Protein AF-A0A969G8M5-F1 (afdb_monomer_lite)

pLDDT: mean 91.19, std 13.27, range [44.19, 98.56]

Foldseek 3Di:
DCPVVLVLLQVLLVCLVVCVVVVNPSRDDKDKDADCPDPPDPLDADLEAEEEEEARSDAQVVCQDPNDRPQVVVCVVPVHRYIYIGHRNNDDLLVLLCVVLVVVVVCCVPPPDHRDYYHYDYDDCRVSSPVNVVVVVVVVVVVVD

Structure (mmCIF, N/CA/C/O backbone):
data_AF-A0A969G8M5-F1
#
_entry.id   AF-A0A969G8M5-F1
#
loop_
_atom_site.group_PDB
_atom_site.id
_atom_site.type_symbol
_atom_site.label_atom_id
_atom_site.label_alt_id
_atom_site.label_comp_id
_atom_site.label_asym_id
_atom_site.label_entity_id
_atom_site.label_seq_id
_atom_site.pdbx_PDB_ins_code
_atom_site.Cartn_x
_atom_site.Cartn_y
_atom_site.Cartn_z
_atom_site.occupancy
_atom_site.B_iso_or_equiv
_atom_site.auth_seq_id
_atom_site.auth_comp_id
_atom_site.auth_asym_id
_atom_site.auth_atom_id
_atom_site.pdbx_PDB_model_num
ATOM 1 N N . MET A 1 1 ? 9.226 17.763 1.667 1.00 57.25 1 MET A N 1
ATOM 2 C CA . MET A 1 1 ? 9.507 16.334 1.926 1.00 57.25 1 MET A CA 1
ATOM 3 C C . MET A 1 1 ? 8.761 15.556 0.846 1.00 57.25 1 MET A C 1
ATOM 5 O O . MET A 1 1 ? 7.615 15.913 0.620 1.00 57.25 1 MET A O 1
ATOM 9 N N . GLY A 1 2 ? 9.391 14.651 0.086 1.00 77.75 2 GLY A N 1
ATOM 10 C CA . GLY A 1 2 ? 8.692 13.880 -0.964 1.00 77.75 2 GLY A CA 1
ATOM 11 C C . GLY A 1 2 ? 9.269 13.939 -2.386 1.00 77.75 2 GLY A C 1
ATOM 12 O O . GLY A 1 2 ? 8.797 13.211 -3.256 1.00 77.75 2 GLY A O 1
ATOM 13 N N . GLU A 1 3 ? 10.268 14.783 -2.676 1.00 86.94 3 GLU A N 1
ATOM 14 C CA . GLU A 1 3 ? 10.821 14.886 -4.042 1.00 86.94 3 GLU A CA 1
ATOM 15 C C . GLU A 1 3 ? 11.540 13.594 -4.456 1.00 86.94 3 GLU A C 1
ATOM 17 O O . GLU A 1 3 ? 11.305 13.067 -5.543 1.00 86.94 3 GLU A O 1
ATOM 22 N N . LYS A 1 4 ? 12.334 13.015 -3.548 1.00 92.56 4 LYS A N 1
ATOM 23 C CA . LYS A 1 4 ? 13.003 11.726 -3.759 1.00 92.56 4 LYS A CA 1
ATOM 24 C C . LYS A 1 4 ? 11.992 10.599 -3.972 1.00 92.56 4 LYS A C 1
ATOM 26 O O . LYS A 1 4 ? 12.144 9.807 -4.897 1.00 92.56 4 LYS A O 1
ATOM 31 N N . GLU A 1 5 ? 10.967 10.528 -3.133 1.00 93.19 5 GLU A N 1
ATOM 32 C CA . GLU A 1 5 ? 9.915 9.512 -3.191 1.00 93.19 5 GLU A CA 1
ATOM 33 C C . GLU A 1 5 ? 9.105 9.632 -4.484 1.00 93.19 5 GLU A C 1
ATOM 35 O O . GLU A 1 5 ? 8.746 8.623 -5.089 1.00 93.19 5 GLU A O 1
ATOM 40 N N . THR A 1 6 ? 8.875 10.859 -4.953 1.00 94.81 6 THR A N 1
ATOM 41 C CA . THR A 1 6 ? 8.217 11.126 -6.236 1.00 94.81 6 THR A CA 1
ATOM 42 C C . THR A 1 6 ? 9.073 10.640 -7.403 1.00 94.81 6 THR A C 1
ATOM 44 O O . THR A 1 6 ? 8.576 9.923 -8.268 1.00 94.81 6 THR A O 1
ATOM 47 N N . VAL A 1 7 ? 10.372 10.955 -7.415 1.00 96.88 7 VAL A N 1
ATOM 48 C CA . VAL A 1 7 ? 11.289 10.477 -8.465 1.00 96.88 7 VAL A CA 1
ATOM 49 C C . VAL A 1 7 ? 11.387 8.949 -8.465 1.00 96.88 7 VAL A C 1
ATOM 51 O O . VAL A 1 7 ? 11.325 8.334 -9.529 1.00 96.88 7 VAL A O 1
ATOM 54 N N . LEU A 1 8 ? 11.488 8.319 -7.291 1.00 97.44 8 LEU A N 1
ATOM 55 C CA . LEU A 1 8 ? 11.503 6.858 -7.166 1.00 97.44 8 LEU A CA 1
ATOM 56 C C . LEU A 1 8 ? 10.201 6.221 -7.659 1.00 97.44 8 LEU A C 1
ATOM 58 O O . LEU A 1 8 ? 10.252 5.197 -8.342 1.00 97.44 8 LEU A O 1
ATOM 62 N N . ALA A 1 9 ? 9.053 6.822 -7.346 1.00 97.75 9 ALA A N 1
ATOM 63 C CA . ALA A 1 9 ? 7.750 6.358 -7.805 1.00 97.75 9 ALA A CA 1
ATOM 64 C C . ALA A 1 9 ? 7.617 6.438 -9.328 1.00 97.75 9 ALA A C 1
ATOM 66 O O . ALA A 1 9 ? 7.175 5.473 -9.948 1.00 97.75 9 ALA A O 1
ATOM 67 N N . ILE A 1 10 ? 8.056 7.544 -9.938 1.00 98.19 10 ILE A N 1
ATOM 68 C CA . ILE A 1 10 ? 8.091 7.700 -11.397 1.00 98.19 10 ILE A CA 1
ATOM 69 C C . ILE A 1 10 ? 9.002 6.639 -12.018 1.00 98.19 10 ILE A C 1
ATOM 71 O O . ILE A 1 10 ? 8.591 5.948 -12.946 1.00 98.19 10 ILE A O 1
ATOM 75 N N . LEU A 1 11 ? 10.216 6.466 -11.487 1.00 98.31 11 LEU A N 1
ATOM 76 C CA . LEU A 1 11 ? 11.165 5.475 -11.993 1.00 98.31 11 LEU A CA 1
ATOM 77 C C . LEU A 1 11 ? 10.577 4.054 -11.938 1.00 98.31 11 LEU A C 1
ATOM 79 O O . LEU A 1 11 ? 10.629 3.330 -12.929 1.00 98.31 11 LEU A O 1
ATOM 83 N N . ASN A 1 12 ? 9.977 3.673 -10.809 1.00 98.50 12 ASN A N 1
ATOM 84 C CA . ASN A 1 12 ? 9.334 2.367 -10.663 1.00 98.50 12 ASN A CA 1
ATOM 85 C C . ASN A 1 12 ? 8.084 2.235 -11.535 1.00 98.50 12 ASN A C 1
ATOM 87 O O . ASN A 1 12 ? 7.820 1.154 -12.031 1.00 98.50 12 ASN A O 1
ATOM 91 N N . GLY A 1 13 ? 7.330 3.304 -11.776 1.00 98.00 13 GLY A N 1
ATOM 92 C CA . GLY A 1 13 ? 6.182 3.244 -12.677 1.00 98.00 13 GLY A CA 1
ATOM 93 C C . GLY A 1 13 ? 6.563 3.006 -14.140 1.00 98.00 13 GLY A C 1
ATOM 94 O O . GLY A 1 13 ? 5.792 2.392 -14.869 1.00 98.00 13 GLY A O 1
ATOM 95 N N . VAL A 1 14 ? 7.749 3.453 -14.570 1.00 98.31 14 VAL A N 1
ATOM 96 C CA . VAL A 1 14 ? 8.206 3.300 -15.964 1.00 98.31 14 VAL A CA 1
ATOM 97 C C . VAL A 1 14 ? 9.011 2.013 -16.185 1.00 98.31 14 VAL A C 1
ATOM 99 O O . VAL A 1 14 ? 8.846 1.387 -17.226 1.00 98.31 14 VAL A O 1
ATOM 102 N N . VAL A 1 15 ? 9.888 1.628 -15.247 1.00 98.31 15 VAL A N 1
ATOM 103 C CA . VAL A 1 15 ? 10.815 0.478 -15.396 1.00 98.31 15 VAL A CA 1
ATOM 104 C C . VAL A 1 15 ? 10.898 -0.415 -14.151 1.00 98.31 15 VAL A C 1
ATOM 106 O O . VAL A 1 15 ? 11.908 -1.075 -13.899 1.00 98.31 15 VAL A O 1
ATOM 109 N N . GLY A 1 16 ? 9.880 -0.393 -13.294 1.00 98.25 16 GLY A N 1
ATOM 110 C CA . GLY A 1 16 ? 9.932 -1.062 -11.995 1.00 98.25 16 GLY A CA 1
ATOM 111 C C . GLY A 1 16 ? 9.981 -2.586 -12.054 1.00 98.25 16 GLY A C 1
ATOM 112 O O . GLY A 1 16 ? 10.540 -3.197 -11.144 1.00 98.25 16 GLY A O 1
ATOM 113 N N . ASP A 1 17 ? 9.444 -3.200 -13.102 1.00 97.94 17 ASP A N 1
ATOM 114 C CA . ASP A 1 17 ? 9.582 -4.630 -13.388 1.00 97.94 17 ASP A CA 1
ATOM 115 C C . ASP A 1 17 ? 11.042 -5.018 -13.623 1.00 97.94 17 ASP A C 1
ATOM 117 O O . ASP A 1 17 ? 11.564 -5.897 -12.934 1.00 97.94 17 ASP A O 1
ATOM 121 N N . TYR A 1 18 ? 11.741 -4.272 -14.476 1.00 98.31 18 TYR A N 1
ATOM 122 C CA . TYR A 1 18 ? 13.164 -4.444 -14.726 1.00 98.31 18 TYR A CA 1
ATOM 123 C C . TYR A 1 18 ? 13.991 -4.238 -13.451 1.00 98.31 18 TYR A C 1
ATOM 125 O O . TYR A 1 18 ? 14.904 -5.019 -13.166 1.00 98.31 18 TYR A O 1
ATOM 133 N N . LEU A 1 19 ? 13.679 -3.213 -12.645 1.00 98.44 19 LEU A N 1
ATOM 134 C CA . LEU A 1 19 ? 14.364 -2.994 -11.365 1.00 98.44 19 LEU A CA 1
ATOM 135 C C . LEU A 1 19 ? 14.181 -4.183 -10.417 1.00 98.44 19 LEU A C 1
ATOM 137 O O . LEU A 1 19 ? 15.146 -4.595 -9.771 1.00 98.44 19 LEU A O 1
ATOM 141 N N . GLN A 1 20 ? 12.968 -4.736 -10.337 1.00 98.12 20 GLN A N 1
ATOM 142 C CA . GLN A 1 20 ? 12.679 -5.879 -9.476 1.00 98.12 20 GLN A CA 1
ATOM 143 C C . GLN A 1 20 ? 13.381 -7.149 -9.969 1.00 98.12 20 GLN A C 1
ATOM 145 O O . GLN A 1 20 ? 14.009 -7.841 -9.167 1.00 98.12 20 GLN A O 1
ATOM 150 N N . GLU A 1 21 ? 13.324 -7.436 -11.270 1.00 98.00 21 GLU A N 1
ATOM 151 C CA . GLU A 1 21 ? 13.976 -8.600 -11.880 1.00 98.00 21 GLU A CA 1
ATOM 152 C C . GLU A 1 21 ? 15.491 -8.593 -11.625 1.00 98.00 21 GLU A C 1
ATOM 154 O O . GLU A 1 21 ? 16.079 -9.605 -11.239 1.00 98.00 21 GLU A O 1
ATOM 159 N N . ASN A 1 22 ? 16.114 -7.416 -11.727 1.00 98.06 22 ASN A N 1
ATOM 160 C CA . ASN A 1 22 ? 17.546 -7.229 -11.498 1.00 98.06 22 ASN A CA 1
ATOM 161 C C . ASN A 1 22 ? 17.921 -7.035 -10.019 1.00 98.06 22 ASN A C 1
ATOM 163 O O . ASN A 1 22 ? 19.075 -6.719 -9.722 1.00 98.06 22 ASN A O 1
ATOM 167 N N . LYS A 1 23 ? 16.974 -7.207 -9.082 1.00 97.19 23 LYS A N 1
ATOM 168 C CA . LYS A 1 23 ? 17.177 -7.026 -7.629 1.00 97.19 23 LYS A CA 1
ATOM 169 C C . LYS A 1 23 ? 17.816 -5.675 -7.286 1.00 97.19 23 LYS A C 1
ATOM 171 O O . LYS A 1 23 ? 18.667 -5.571 -6.401 1.00 97.19 23 LYS A O 1
ATOM 176 N N . ASN A 1 24 ? 17.436 -4.638 -8.027 1.00 98.00 24 ASN A N 1
ATOM 177 C CA . ASN A 1 24 ? 17.986 -3.306 -7.868 1.00 98.00 24 ASN A CA 1
ATOM 178 C C . ASN A 1 24 ? 17.458 -2.676 -6.563 1.00 98.00 24 ASN A C 1
ATOM 180 O O . ASN A 1 24 ? 16.255 -2.744 -6.312 1.00 98.00 24 ASN A O 1
ATOM 184 N N . PRO A 1 25 ? 18.301 -2.011 -5.751 1.00 97.12 25 PRO A N 1
ATOM 185 C CA . PRO A 1 25 ? 17.869 -1.380 -4.498 1.00 97.12 25 PRO A CA 1
ATOM 186 C C . PRO A 1 25 ? 16.858 -0.236 -4.682 1.00 97.12 25 PRO A C 1
ATOM 188 O O . PRO A 1 25 ? 16.267 0.215 -3.706 1.00 97.12 25 PRO A O 1
ATOM 191 N N . LEU A 1 26 ? 16.665 0.255 -5.909 1.00 97.69 26 LEU A N 1
ATOM 192 C CA . LEU A 1 26 ? 15.649 1.253 -6.243 1.00 97.69 26 LEU A CA 1
ATOM 193 C C . LEU A 1 26 ? 14.264 0.638 -6.489 1.00 97.69 26 LEU A C 1
ATOM 195 O O . LEU A 1 26 ? 13.302 1.394 -6.622 1.00 97.69 26 LEU A O 1
ATOM 199 N N . ALA A 1 27 ? 14.147 -0.692 -6.573 1.00 98.25 27 ALA A N 1
ATOM 200 C CA . ALA A 1 27 ? 12.860 -1.364 -6.709 1.00 98.25 27 ALA A CA 1
ATOM 201 C C . ALA A 1 27 ? 12.020 -1.154 -5.441 1.00 98.25 27 ALA A C 1
ATOM 203 O O . ALA A 1 27 ? 12.460 -1.451 -4.329 1.00 98.25 27 ALA A O 1
ATOM 204 N N . ILE A 1 28 ? 10.799 -0.652 -5.605 1.00 98.12 28 ILE A N 1
ATOM 205 C CA . ILE A 1 28 ? 9.879 -0.443 -4.488 1.00 98.12 28 ILE A CA 1
ATOM 206 C C . ILE A 1 28 ? 9.317 -1.794 -4.029 1.00 98.12 28 ILE A C 1
ATOM 208 O O . ILE A 1 28 ? 8.655 -2.505 -4.786 1.00 98.12 28 ILE A O 1
ATOM 212 N N . SER A 1 29 ? 9.533 -2.128 -2.760 1.00 97.19 29 SER A N 1
ATOM 213 C CA . SER A 1 29 ? 8.832 -3.234 -2.105 1.00 97.19 29 SER A CA 1
ATOM 214 C C . SER A 1 29 ? 7.441 -2.791 -1.668 1.00 97.19 29 SER A C 1
ATOM 216 O O . SER A 1 29 ? 7.272 -1.693 -1.134 1.00 97.19 29 SER A O 1
ATOM 218 N N . MET A 1 30 ? 6.449 -3.658 -1.878 1.00 98.19 30 MET A N 1
ATOM 219 C CA . MET A 1 30 ? 5.086 -3.406 -1.422 1.00 98.19 30 MET A CA 1
ATOM 220 C C . MET A 1 30 ? 5.035 -3.355 0.109 1.00 98.19 30 MET A C 1
ATOM 222 O O . MET A 1 30 ? 5.564 -4.247 0.770 1.00 98.19 30 MET A O 1
ATOM 226 N N . ALA A 1 31 ? 4.397 -2.325 0.658 1.00 96.88 31 ALA A N 1
ATOM 227 C CA . ALA A 1 31 ? 4.218 -2.146 2.092 1.00 96.88 31 ALA A CA 1
ATOM 228 C C . ALA A 1 31 ? 2.944 -1.350 2.397 1.00 96.88 31 ALA A C 1
ATOM 230 O O . ALA A 1 31 ? 2.540 -0.479 1.624 1.00 96.88 31 ALA A O 1
ATOM 231 N N . LEU A 1 32 ? 2.351 -1.622 3.558 1.00 96.38 32 LEU A N 1
ATOM 232 C CA . LEU A 1 32 ? 1.327 -0.773 4.158 1.00 96.38 32 LEU A CA 1
ATOM 233 C C . LEU A 1 32 ? 2.011 0.268 5.044 1.00 96.38 32 LEU A C 1
ATOM 235 O O . LEU A 1 32 ? 2.928 -0.057 5.798 1.00 96.38 32 LEU A O 1
ATOM 239 N N . ARG A 1 33 ? 1.580 1.520 4.936 1.00 93.25 33 ARG A N 1
ATOM 240 C CA . ARG A 1 33 ? 2.100 2.644 5.714 1.00 93.25 33 ARG A CA 1
ATOM 241 C C . ARG A 1 33 ? 0.967 3.336 6.447 1.00 93.25 33 ARG A C 1
ATOM 243 O O . ARG A 1 33 ? -0.134 3.459 5.921 1.00 93.25 33 ARG A O 1
ATOM 250 N N . GLN A 1 34 ? 1.264 3.809 7.645 1.00 87.12 34 GLN A N 1
ATOM 251 C CA . GLN A 1 34 ? 0.379 4.649 8.434 1.00 87.12 34 GLN A CA 1
ATOM 252 C C . GLN A 1 34 ? 1.118 5.960 8.690 1.00 87.12 34 GLN A C 1
ATOM 254 O O . GLN A 1 34 ? 2.288 5.940 9.074 1.00 87.12 34 GLN A O 1
ATOM 259 N N . GLU A 1 35 ? 0.472 7.086 8.404 1.00 70.75 35 GLU A N 1
ATOM 260 C CA . GLU A 1 35 ? 1.044 8.402 8.673 1.00 70.75 35 GLU A CA 1
ATOM 261 C C . GLU A 1 35 ? 0.976 8.636 10.189 1.00 70.75 35 GLU A C 1
ATOM 263 O O . GLU A 1 35 ? -0.098 8.635 10.788 1.00 70.75 35 GLU A O 1
ATOM 268 N N . SER A 1 36 ? 2.135 8.713 10.843 1.00 56.00 36 SER A N 1
ATOM 269 C CA . SER A 1 36 ? 2.244 8.943 12.285 1.00 56.00 36 SER A CA 1
ATOM 270 C C . SER A 1 36 ? 2.536 10.420 12.535 1.00 56.00 36 SER A C 1
ATOM 272 O O . SER A 1 36 ? 3.655 10.771 12.910 1.00 56.00 36 SER A O 1
ATOM 274 N N . GLU A 1 37 ? 1.581 11.312 12.266 1.00 48.62 37 GLU A N 1
ATOM 275 C CA . GLU A 1 37 ? 1.870 12.746 12.399 1.00 48.62 37 GLU A CA 1
ATOM 276 C C . GLU A 1 37 ? 1.769 13.302 13.824 1.00 48.62 37 GLU A C 1
ATOM 278 O O . GLU A 1 37 ? 2.263 14.400 14.043 1.00 48.62 37 GLU A O 1
ATOM 283 N N . ASN A 1 38 ? 1.265 12.574 14.830 1.00 44.19 38 ASN A N 1
ATOM 284 C CA . ASN A 1 38 ? 1.311 13.051 16.221 1.00 44.19 38 ASN A CA 1
ATOM 285 C C . ASN A 1 38 ? 1.372 11.906 17.250 1.00 44.19 38 ASN A C 1
ATOM 287 O O . ASN A 1 38 ? 0.356 11.314 17.600 1.00 44.19 38 ASN A O 1
ATOM 291 N N . GLU A 1 39 ? 2.555 11.650 17.821 1.00 44.88 39 GLU A N 1
ATOM 292 C CA . GLU A 1 39 ? 2.736 10.787 19.011 1.00 44.88 39 GLU A CA 1
ATOM 293 C C . GLU A 1 39 ? 2.009 11.322 20.269 1.00 44.88 39 GLU A C 1
ATOM 295 O O . GLU A 1 39 ? 1.948 10.649 21.295 1.00 44.88 39 GLU A O 1
ATOM 300 N N . SER A 1 40 ? 1.451 12.533 20.208 1.00 45.53 40 SER A N 1
ATOM 301 C CA . SER A 1 40 ? 0.774 13.219 21.314 1.00 45.53 40 SER A CA 1
ATOM 302 C C . SER A 1 40 ? -0.697 12.826 21.502 1.00 45.53 40 SER A C 1
ATOM 304 O O . SER A 1 40 ? -1.211 12.963 22.609 1.00 45.53 40 SER A O 1
ATOM 306 N N . GLU A 1 41 ? -1.356 12.295 20.473 1.00 47.88 41 GLU A N 1
ATOM 307 C CA . GLU A 1 41 ? -2.702 11.716 20.543 1.00 47.88 41 GLU A CA 1
ATOM 308 C C . GLU A 1 41 ? -2.731 10.536 19.572 1.00 47.88 41 GLU A C 1
ATOM 310 O O . GLU A 1 41 ? -3.084 10.681 18.406 1.00 47.88 41 GLU A O 1
ATOM 315 N N . SER A 1 42 ? -2.323 9.350 20.033 1.00 54.16 42 SER A N 1
ATOM 316 C CA . SER A 1 42 ? -2.576 8.128 19.274 1.00 54.16 42 SER A CA 1
ATOM 317 C C . SER A 1 42 ? -4.094 7.963 19.159 1.00 54.16 42 SER A C 1
ATOM 319 O O . SER A 1 42 ? -4.735 7.462 20.091 1.00 54.16 42 SER A O 1
ATOM 321 N N . GLU A 1 43 ? -4.692 8.430 18.061 1.00 62.62 43 GLU A N 1
ATOM 322 C CA . GLU A 1 43 ? -6.079 8.107 17.752 1.00 62.62 43 GLU A CA 1
ATOM 323 C C . GLU A 1 43 ? -6.210 6.582 17.819 1.00 62.62 43 GLU A C 1
ATOM 325 O O . GLU A 1 43 ? -5.405 5.825 17.268 1.00 62.62 43 GLU A O 1
ATOM 330 N N . LYS A 1 44 ? -7.164 6.121 18.626 1.00 76.50 44 LYS A N 1
ATOM 331 C CA . LYS A 1 44 ? -7.304 4.705 18.944 1.00 76.50 44 LYS A CA 1
ATOM 332 C C . LYS A 1 44 ? -7.620 3.948 17.655 1.00 76.50 44 LYS A C 1
ATOM 334 O O . LYS A 1 44 ? -8.657 4.205 17.051 1.00 76.50 44 LYS A O 1
ATOM 339 N N . VAL A 1 45 ? -6.757 3.003 17.279 1.00 89.81 45 VAL A N 1
ATOM 340 C CA . VAL A 1 45 ? -6.991 2.087 16.152 1.00 89.81 45 VAL A CA 1
ATOM 341 C C . VAL A 1 45 ? -8.392 1.479 16.265 1.00 89.81 45 VAL A C 1
ATOM 343 O O . VAL A 1 45 ? -8.776 0.969 17.323 1.00 89.81 45 VAL A O 1
ATOM 346 N N . THR A 1 46 ? -9.155 1.554 15.178 1.00 93.81 46 THR A N 1
ATOM 347 C CA . THR A 1 46 ? -10.531 1.057 15.081 1.00 93.81 46 THR A CA 1
ATOM 348 C C . THR A 1 46 ? -10.595 -0.216 14.236 1.00 93.81 46 THR A C 1
ATOM 350 O O . THR A 1 46 ? -9.668 -0.537 13.491 1.00 93.81 46 THR A O 1
ATOM 353 N N . GLY A 1 47 ? -11.708 -0.949 14.330 1.00 96.12 47 GLY A N 1
ATOM 354 C CA . GLY A 1 47 ? -11.986 -2.090 13.451 1.00 96.12 47 GLY A CA 1
ATOM 355 C C . GLY A 1 47 ? -12.327 -1.690 12.012 1.00 96.12 47 GLY A C 1
ATOM 356 O O . GLY A 1 47 ? -12.511 -2.564 11.170 1.00 96.12 47 GLY A O 1
ATOM 357 N N . LYS A 1 48 ? -12.422 -0.389 11.708 1.00 97.19 48 LYS A N 1
ATOM 358 C CA . LYS A 1 48 ? -12.794 0.115 10.386 1.00 97.19 48 LYS A CA 1
ATOM 359 C C . LYS A 1 48 ? -11.575 0.700 9.689 1.00 97.19 48 LYS A C 1
ATOM 361 O O . LYS A 1 48 ? -11.074 1.750 10.083 1.00 97.19 48 LYS A O 1
ATOM 366 N N . ILE A 1 49 ? -11.098 0.034 8.652 1.00 97.06 49 ILE A N 1
ATOM 367 C CA . ILE A 1 49 ? -9.880 0.407 7.933 1.00 97.06 49 ILE A CA 1
ATOM 368 C C . ILE A 1 49 ? -10.252 1.182 6.670 1.00 97.06 49 ILE A C 1
ATOM 370 O O . ILE A 1 49 ? -11.098 0.739 5.896 1.00 97.06 49 ILE A O 1
ATOM 374 N N . LEU A 1 50 ? -9.586 2.312 6.430 1.00 97.38 50 LEU A N 1
ATOM 375 C CA . LEU A 1 50 ? -9.614 3.012 5.146 1.00 97.38 50 LEU A CA 1
ATOM 376 C C . LEU A 1 50 ? -8.297 2.743 4.413 1.00 97.38 50 LEU A C 1
ATOM 378 O O . LEU A 1 50 ? -7.271 3.327 4.752 1.00 97.38 50 LEU A O 1
ATOM 382 N N . LEU A 1 51 ? -8.319 1.865 3.410 1.00 97.75 51 LEU A N 1
ATOM 383 C CA . LEU A 1 51 ? -7.151 1.544 2.594 1.00 97.75 51 LEU A CA 1
ATOM 384 C C . LEU A 1 51 ? -7.069 2.457 1.366 1.00 97.75 51 LEU A C 1
ATOM 386 O O . LEU A 1 51 ? -7.919 2.418 0.477 1.00 97.75 51 LEU A O 1
ATOM 390 N N . MET A 1 52 ? -5.998 3.235 1.296 1.00 97.62 52 MET A N 1
ATOM 391 C CA . MET A 1 52 ? -5.729 4.240 0.276 1.00 97.62 52 MET A CA 1
ATOM 392 C C . MET A 1 52 ? -4.729 3.700 -0.753 1.00 97.62 52 MET A C 1
ATOM 394 O O . MET A 1 52 ? -3.601 3.348 -0.403 1.00 97.62 52 MET A O 1
ATOM 398 N N . ILE A 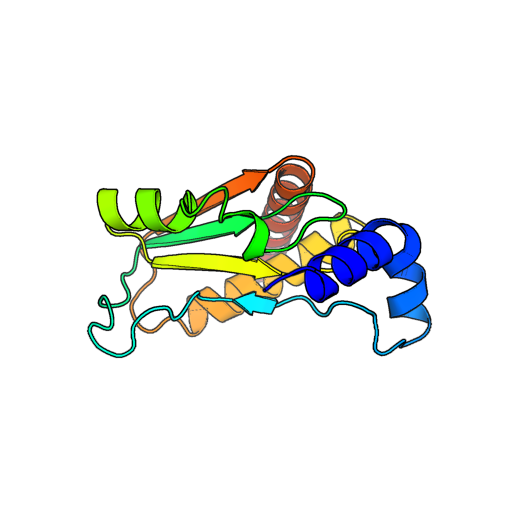1 53 ? -5.105 3.654 -2.034 1.00 98.25 53 ILE A N 1
ATOM 399 C CA . ILE A 1 53 ? -4.284 3.044 -3.096 1.00 98.25 53 ILE A CA 1
ATOM 400 C C . ILE A 1 53 ? -4.023 4.042 -4.223 1.00 98.25 53 ILE A C 1
ATOM 402 O O . ILE A 1 53 ? -4.934 4.457 -4.945 1.00 98.25 53 ILE A O 1
ATOM 406 N N . HIS A 1 54 ? -2.754 4.411 -4.393 1.00 97.62 54 HIS A N 1
ATOM 407 C CA . HIS A 1 54 ? -2.330 5.361 -5.418 1.00 97.62 54 HIS A CA 1
ATOM 408 C C . HIS A 1 54 ? -2.259 4.739 -6.826 1.00 97.62 54 HIS A C 1
ATOM 410 O O . HIS A 1 54 ? -2.270 3.517 -7.013 1.00 97.62 54 HIS A O 1
ATOM 416 N N . GLY A 1 55 ? -2.168 5.613 -7.833 1.00 97.94 55 GLY A N 1
ATOM 417 C CA . GLY A 1 55 ? -2.067 5.242 -9.245 1.00 97.94 55 GLY A CA 1
ATOM 418 C C . GLY A 1 55 ? -0.629 5.066 -9.747 1.00 97.94 55 GLY A C 1
ATOM 419 O O . GLY A 1 55 ? 0.331 5.133 -8.980 1.00 97.94 55 GLY A O 1
ATOM 420 N N . LEU A 1 56 ? -0.502 4.854 -11.060 1.00 97.94 56 LEU A N 1
ATOM 421 C CA . LEU A 1 56 ? 0.769 4.708 -11.777 1.00 97.94 56 LEU A CA 1
ATOM 422 C C . LEU A 1 56 ? 1.705 5.903 -11.550 1.00 97.94 56 LEU A C 1
ATOM 424 O O . LEU A 1 56 ? 1.249 7.045 -11.584 1.00 97.94 56 LEU A O 1
ATOM 428 N N . CYS A 1 57 ? 3.002 5.637 -11.362 1.00 97.50 57 CYS A N 1
ATOM 429 C CA . CYS A 1 57 ? 4.038 6.652 -11.119 1.00 97.50 57 CYS A CA 1
ATOM 430 C C . CYS A 1 57 ? 3.795 7.527 -9.876 1.00 97.50 57 CYS A C 1
ATOM 432 O O . CYS A 1 57 ? 4.415 8.583 -9.740 1.00 97.50 57 CYS A O 1
ATOM 434 N N . MET A 1 58 ? 2.897 7.104 -8.983 1.00 96.50 58 MET A N 1
ATOM 435 C CA . MET A 1 58 ? 2.600 7.796 -7.734 1.00 96.50 58 MET A CA 1
ATOM 436 C C . MET A 1 58 ? 3.122 7.026 -6.518 1.00 96.50 58 MET A C 1
ATOM 438 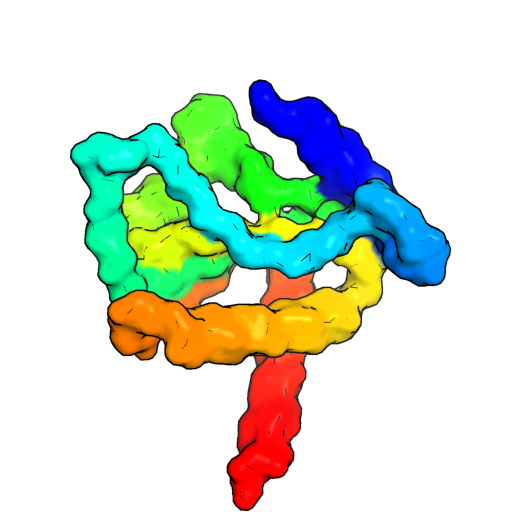O O . MET A 1 58 ? 3.572 5.887 -6.635 1.00 96.50 58 MET A O 1
ATOM 442 N N . ASN A 1 59 ? 3.041 7.658 -5.353 1.00 94.75 59 ASN A N 1
ATOM 443 C CA . ASN A 1 59 ? 3.247 7.069 -4.039 1.00 94.75 59 ASN A CA 1
ATOM 444 C C . ASN A 1 59 ? 2.171 7.554 -3.046 1.00 94.75 59 ASN A C 1
ATOM 446 O O . ASN A 1 59 ? 1.363 8.434 -3.341 1.00 94.75 59 ASN A O 1
ATOM 450 N N . ASP A 1 60 ? 2.181 6.955 -1.862 1.00 91.19 60 ASP A N 1
ATOM 451 C CA . ASP A 1 60 ? 1.316 7.219 -0.712 1.00 91.19 60 ASP A CA 1
ATOM 452 C C . ASP A 1 60 ? 1.337 8.675 -0.216 1.00 91.19 60 ASP A C 1
ATOM 454 O O . ASP A 1 60 ? 0.290 9.203 0.143 1.00 91.19 60 ASP A O 1
ATOM 458 N N . ILE A 1 61 ? 2.476 9.370 -0.265 1.00 91.56 61 ILE A N 1
ATOM 459 C CA . ILE A 1 61 ? 2.604 10.748 0.253 1.00 91.56 61 ILE A CA 1
ATOM 460 C C . ILE A 1 61 ? 1.756 11.733 -0.571 1.00 91.56 61 ILE A C 1
ATOM 462 O O . ILE A 1 61 ? 1.340 12.785 -0.090 1.00 91.56 61 ILE A O 1
ATOM 466 N N . GLN A 1 62 ? 1.450 11.396 -1.827 1.00 92.00 62 GLN A N 1
ATOM 467 C CA . GLN A 1 62 ? 0.696 12.267 -2.732 1.00 92.00 62 GLN A CA 1
ATOM 468 C C . GLN A 1 62 ? -0.808 12.344 -2.423 1.00 92.00 62 GLN A C 1
ATOM 470 O O . GLN A 1 62 ? -1.517 13.100 -3.088 1.00 92.00 62 GLN A O 1
ATOM 475 N N . TRP A 1 63 ? -1.300 11.616 -1.414 1.00 92.81 63 TRP A N 1
ATOM 476 C CA . TRP A 1 63 ? -2.638 11.846 -0.854 1.00 92.81 63 TRP A CA 1
ATOM 477 C C . TRP A 1 63 ? -2.748 13.183 -0.105 1.00 92.81 63 TRP A C 1
ATOM 479 O O . TRP A 1 63 ? -3.851 13.737 -0.006 1.00 92.81 63 TRP A O 1
ATOM 489 N N . THR A 1 64 ? -1.607 13.738 0.318 1.00 91.94 64 THR A N 1
ATOM 490 C CA . THR A 1 64 ? -1.483 15.090 0.864 1.00 91.94 64 THR A CA 1
ATOM 491 C C . THR A 1 64 ? -1.248 16.096 -0.257 1.00 91.94 64 THR A C 1
ATOM 493 O O . THR A 1 64 ? -0.197 16.136 -0.898 1.00 91.94 64 THR A O 1
ATOM 496 N N . TRP A 1 65 ? -2.224 16.975 -0.476 1.00 87.44 65 TRP A N 1
ATOM 497 C CA . TRP A 1 65 ? -2.139 18.044 -1.464 1.00 87.44 65 TRP A CA 1
ATOM 498 C C . TRP A 1 65 ? -2.438 19.393 -0.822 1.00 87.44 65 TRP A C 1
ATOM 500 O O . TRP A 1 65 ? -3.484 19.584 -0.209 1.00 87.44 65 TRP A O 1
ATOM 510 N N . LYS A 1 66 ? -1.507 20.347 -0.959 1.00 89.75 66 LYS A N 1
ATOM 511 C CA . LYS A 1 66 ? -1.614 21.703 -0.381 1.00 89.75 66 LYS A CA 1
ATOM 512 C C . LYS A 1 66 ? -1.950 21.710 1.124 1.00 89.75 66 LYS A C 1
ATOM 514 O O . LYS A 1 66 ? -2.717 22.551 1.580 1.00 89.75 66 LYS A O 1
ATOM 519 N N . GLY A 1 67 ? -1.365 20.780 1.883 1.00 87.06 67 GLY A N 1
ATOM 520 C CA . GLY A 1 67 ? -1.589 20.649 3.329 1.00 87.06 67 GLY A CA 1
ATOM 521 C C . GLY A 1 67 ? -2.905 19.966 3.710 1.00 87.06 67 GLY A C 1
ATOM 522 O O . GLY A 1 67 ? -3.283 20.000 4.874 1.00 87.06 67 GLY A O 1
ATOM 523 N N . HIS A 1 68 ? -3.611 19.365 2.750 1.00 88.81 68 HIS A N 1
ATOM 524 C CA . HIS A 1 68 ? -4.811 18.578 3.000 1.00 88.81 68 HIS A CA 1
ATOM 525 C C . HIS A 1 68 ? -4.586 17.122 2.593 1.00 88.81 68 HIS A C 1
ATOM 527 O O . HIS A 1 68 ? -4.404 16.835 1.406 1.00 88.81 68 HIS A O 1
ATOM 533 N N . ASN A 1 69 ? -4.629 16.215 3.570 1.00 91.69 69 ASN A N 1
ATOM 534 C CA . ASN A 1 69 ? -4.690 14.782 3.323 1.00 91.69 69 ASN A CA 1
ATOM 535 C C . ASN A 1 69 ? -6.158 14.326 3.269 1.00 91.69 69 ASN A C 1
ATOM 537 O O . ASN A 1 69 ? -6.895 14.380 4.258 1.00 91.69 69 ASN A O 1
ATOM 541 N N . HIS A 1 70 ? -6.587 13.873 2.090 1.00 85.31 70 HIS A N 1
ATOM 542 C CA . HIS A 1 70 ? -7.966 13.432 1.866 1.00 85.31 70 HIS A CA 1
ATOM 543 C C . HIS A 1 70 ? -8.304 12.160 2.656 1.00 85.31 70 HIS A C 1
ATOM 545 O O . HIS A 1 70 ? -9.438 12.009 3.113 1.00 85.31 70 HIS A O 1
ATOM 551 N N . GLY A 1 71 ? -7.329 11.260 2.823 1.00 89.94 71 GLY A N 1
ATOM 552 C CA . GLY A 1 71 ? -7.488 10.018 3.576 1.00 89.94 71 GLY A CA 1
ATOM 553 C C . GLY A 1 71 ? -7.717 10.292 5.055 1.00 89.94 71 GLY A C 1
ATOM 554 O O . GLY A 1 71 ? -8.689 9.803 5.623 1.00 89.94 71 GLY A O 1
ATOM 555 N N . GLU A 1 72 ? -6.895 11.149 5.658 1.00 91.75 72 GLU A N 1
ATOM 556 C CA . GLU A 1 72 ? -7.048 11.536 7.066 1.00 91.75 72 GLU A CA 1
ATOM 557 C C . GLU A 1 72 ? -8.350 12.297 7.325 1.00 91.75 72 GLU A C 1
ATOM 559 O O . GLU A 1 72 ? -9.065 12.008 8.283 1.00 91.75 72 GLU A O 1
ATOM 564 N N . SER A 1 73 ? -8.713 13.238 6.447 1.00 90.44 73 SER A N 1
ATOM 565 C CA . SER A 1 73 ? -9.968 13.982 6.584 1.00 90.44 73 SER A CA 1
ATOM 566 C C . SER A 1 73 ? -11.195 13.063 6.518 1.00 90.44 73 SER A C 1
ATOM 568 O O . SER A 1 73 ? -12.162 13.251 7.267 1.00 90.44 73 SER A O 1
ATOM 570 N N . LEU A 1 74 ? -11.179 12.069 5.626 1.00 91.94 74 LEU A N 1
ATOM 571 C CA . LEU A 1 74 ? -12.245 11.073 5.523 1.00 91.94 74 LEU A CA 1
ATOM 572 C C . LEU A 1 74 ? -12.242 10.132 6.733 1.00 91.94 74 LEU A C 1
ATOM 574 O O . LEU A 1 74 ? -13.295 9.839 7.295 1.00 91.94 74 LEU A O 1
ATOM 578 N N . ALA A 1 75 ? -11.061 9.703 7.171 1.00 93.06 75 ALA A N 1
ATOM 579 C CA . ALA A 1 75 ? -10.914 8.831 8.322 1.00 93.06 75 ALA A CA 1
ATOM 580 C C . ALA A 1 75 ? -11.458 9.471 9.599 1.00 93.06 75 ALA A C 1
ATOM 582 O O . ALA A 1 75 ? -12.312 8.885 10.263 1.00 93.06 75 ALA A O 1
ATOM 583 N N . LYS A 1 76 ? -11.077 10.720 9.871 1.00 91.94 76 LYS A N 1
ATOM 584 C CA . LYS A 1 76 ? -11.540 11.477 11.035 1.00 91.94 76 LYS A CA 1
ATOM 585 C C . LYS A 1 76 ? -13.053 11.692 11.049 1.00 91.94 76 LYS A C 1
ATOM 587 O O . LYS A 1 76 ? -13.679 11.619 12.103 1.00 91.94 76 LYS A O 1
ATOM 592 N N . SER A 1 77 ? -13.658 11.961 9.892 1.00 92.38 77 SER A N 1
ATOM 593 C CA . SER A 1 77 ? -15.102 12.227 9.800 1.00 92.38 77 SER A CA 1
ATOM 594 C C . SER A 1 77 ? -15.972 10.973 9.945 1.00 92.38 77 SER A C 1
ATOM 596 O O . SER A 1 77 ? -17.136 11.093 10.325 1.00 92.38 77 SER A O 1
A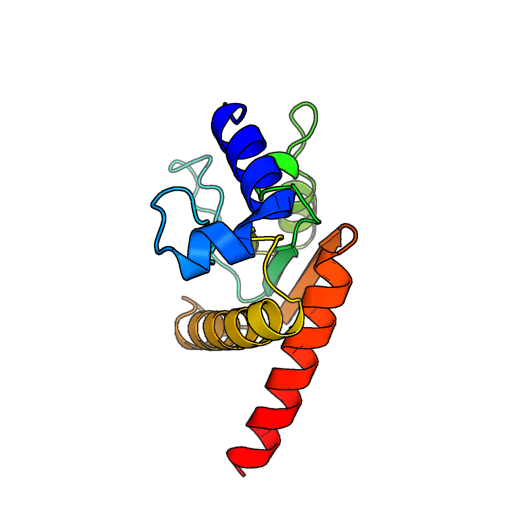TOM 598 N N . HIS A 1 78 ? -15.417 9.783 9.697 1.00 93.31 78 HIS A N 1
ATOM 599 C CA . HIS A 1 78 ? -16.158 8.517 9.717 1.00 93.31 78 HIS A CA 1
ATOM 600 C C . HIS A 1 78 ? -15.631 7.476 10.723 1.00 93.31 78 HIS A C 1
ATOM 602 O O . HIS A 1 78 ? -16.205 6.392 10.836 1.00 93.31 78 HIS A O 1
ATOM 608 N N . GLY A 1 79 ? -14.583 7.799 11.486 1.00 93.00 79 GLY A N 1
ATOM 609 C CA . GLY A 1 79 ? -13.983 6.902 12.478 1.00 93.00 79 GLY A CA 1
ATOM 610 C C . GLY A 1 79 ? -13.181 5.748 11.867 1.00 93.00 79 GLY A C 1
ATOM 611 O O . GLY A 1 79 ? -13.132 4.660 12.449 1.00 93.00 79 GLY A O 1
ATOM 612 N N . PHE A 1 80 ? -12.583 5.957 10.690 1.00 95.00 80 PHE A N 1
ATOM 613 C CA . PHE A 1 80 ? -11.681 4.973 10.088 1.00 95.00 80 PHE A CA 1
ATOM 614 C C . PHE A 1 80 ? -10.259 5.099 10.632 1.00 95.00 80 PHE A C 1
ATOM 616 O O . PHE A 1 80 ? -9.835 6.169 11.054 1.00 95.00 80 PHE A O 1
ATOM 623 N N . THR A 1 81 ? -9.498 4.012 10.534 1.00 95.12 81 THR A N 1
ATOM 624 C CA . THR A 1 81 ? -8.037 4.026 10.631 1.00 95.12 81 THR A CA 1
ATOM 625 C C . THR A 1 81 ? -7.457 4.070 9.211 1.00 95.12 81 THR A C 1
ATOM 627 O O . THR A 1 81 ? -7.645 3.100 8.468 1.00 95.12 81 THR A O 1
ATOM 630 N N . PRO A 1 82 ? -6.801 5.167 8.782 1.00 95.19 82 PRO A N 1
ATOM 631 C CA . PRO A 1 82 ? -6.266 5.279 7.430 1.00 95.19 82 PRO A CA 1
ATOM 632 C C . PRO A 1 82 ? -4.966 4.479 7.284 1.00 95.19 82 PRO A C 1
ATOM 634 O O . PRO A 1 82 ? -4.061 4.574 8.112 1.00 95.19 82 PRO A O 1
ATOM 637 N N . ILE A 1 83 ? -4.868 3.709 6.203 1.00 95.69 83 ILE A N 1
ATOM 638 C CA . ILE A 1 83 ? -3.681 2.946 5.810 1.00 95.69 83 ILE A CA 1
ATOM 639 C C . ILE A 1 83 ? -3.408 3.223 4.337 1.00 95.69 83 ILE A C 1
ATOM 641 O O . ILE A 1 83 ? -4.319 3.197 3.514 1.00 95.69 83 ILE A O 1
ATOM 645 N N . TYR A 1 84 ? -2.150 3.435 3.977 1.00 96.75 84 TYR A N 1
ATOM 646 C CA . TYR A 1 84 ? -1.729 3.732 2.616 1.00 96.75 84 TYR A CA 1
ATOM 647 C C . TYR A 1 84 ? -0.933 2.570 2.035 1.00 96.75 84 TYR A C 1
ATOM 649 O O . TYR A 1 84 ? 0.018 2.084 2.649 1.00 96.75 84 TYR A O 1
ATOM 657 N N . LEU A 1 85 ? -1.293 2.131 0.832 1.00 97.75 85 LEU A N 1
ATOM 658 C CA . LEU A 1 85 ? -0.503 1.155 0.095 1.00 97.75 85 LEU A CA 1
ATOM 659 C C . LEU A 1 85 ? 0.627 1.868 -0.648 1.00 97.75 85 LEU A C 1
ATOM 661 O O . LEU A 1 85 ? 0.362 2.703 -1.510 1.00 97.75 85 LEU A O 1
ATOM 665 N N . HIS A 1 86 ? 1.870 1.488 -0.364 1.00 97.69 86 HIS A N 1
ATOM 666 C CA . HIS A 1 86 ? 3.045 1.855 -1.148 1.00 97.69 86 HIS A CA 1
ATOM 667 C C . HIS A 1 86 ? 3.492 0.646 -1.966 1.00 97.69 86 HIS A C 1
ATOM 669 O O . HIS A 1 86 ? 3.741 -0.417 -1.398 1.00 97.69 86 HIS A O 1
ATOM 675 N N . TYR A 1 87 ? 3.585 0.772 -3.290 1.00 98.19 87 TYR A N 1
ATOM 676 C CA . TYR A 1 87 ? 3.926 -0.364 -4.149 1.00 98.19 87 TYR A CA 1
ATOM 677 C C . TYR A 1 87 ? 4.605 0.042 -5.460 1.00 98.19 87 TYR A C 1
ATOM 679 O O . TYR A 1 87 ? 4.523 1.184 -5.915 1.00 98.19 87 TYR A O 1
ATOM 687 N N . ASN A 1 88 ? 5.277 -0.927 -6.086 1.00 98.44 88 ASN A N 1
ATOM 688 C CA . ASN A 1 88 ? 5.892 -0.765 -7.397 1.00 98.44 88 ASN A CA 1
ATOM 689 C C . ASN A 1 88 ? 4.823 -0.799 -8.494 1.00 98.44 88 ASN A C 1
ATOM 691 O O . ASN A 1 88 ? 4.318 -1.857 -8.876 1.00 98.44 88 ASN A O 1
ATOM 695 N N . THR A 1 89 ? 4.492 0.383 -9.004 1.00 98.38 89 THR A N 1
ATOM 696 C CA . THR A 1 89 ? 3.454 0.559 -10.023 1.00 98.38 89 THR A CA 1
ATOM 697 C C . THR A 1 89 ? 3.853 0.052 -11.412 1.00 98.38 89 THR A C 1
ATOM 699 O O . THR A 1 89 ? 2.970 -0.115 -12.244 1.00 98.38 89 THR A O 1
ATOM 702 N N . GLY A 1 90 ? 5.133 -0.240 -11.661 1.00 98.19 90 GLY A N 1
ATOM 703 C CA . GLY A 1 90 ? 5.596 -0.825 -12.924 1.00 98.19 90 GLY A CA 1
ATOM 704 C C . GLY A 1 90 ? 5.453 -2.343 -13.005 1.00 98.19 90 GLY A C 1
ATOM 705 O O . GLY A 1 90 ? 5.662 -2.905 -14.073 1.00 98.19 90 GLY A O 1
ATOM 706 N N . LEU A 1 91 ? 5.094 -3.027 -11.911 1.00 98.38 91 LEU A N 1
ATOM 707 C CA . LEU A 1 91 ? 4.793 -4.459 -11.976 1.00 98.38 91 LEU A CA 1
ATOM 708 C C . LEU A 1 91 ? 3.429 -4.719 -12.606 1.00 98.38 91 LEU A C 1
ATOM 710 O O . LEU A 1 91 ? 2.492 -3.926 -12.474 1.00 98.38 91 LEU A O 1
ATOM 714 N N . HIS A 1 92 ? 3.298 -5.899 -13.211 1.00 98.06 92 HIS A N 1
ATOM 715 C CA . HIS A 1 92 ? 2.038 -6.348 -13.779 1.00 98.06 92 HIS A CA 1
ATOM 716 C C . HIS A 1 92 ? 0.917 -6.331 -12.726 1.00 98.06 92 HIS A C 1
ATOM 718 O O . HIS A 1 92 ? 1.112 -6.719 -11.570 1.00 98.06 92 HIS A O 1
ATOM 724 N N . ILE A 1 93 ? -0.287 -5.910 -13.129 1.00 98.50 93 ILE A N 1
ATOM 725 C CA . ILE A 1 93 ? -1.424 -5.744 -12.208 1.00 98.50 93 ILE A CA 1
ATOM 726 C C . ILE A 1 93 ? -1.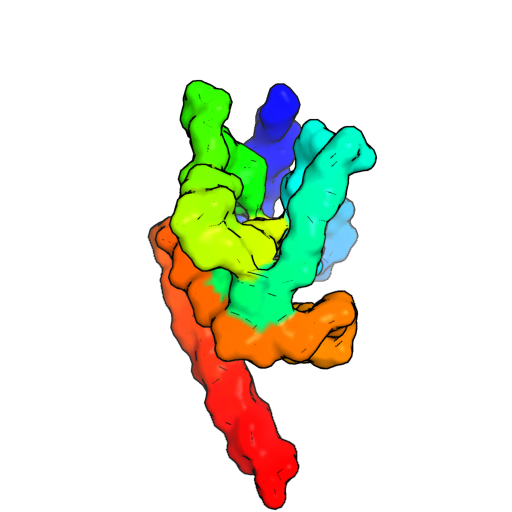748 -7.043 -11.466 1.00 98.50 93 ILE A C 1
ATOM 728 O O . ILE A 1 93 ? -2.054 -6.994 -10.279 1.00 98.50 93 ILE A O 1
ATOM 732 N N . SER A 1 94 ? -1.632 -8.197 -12.129 1.00 98.00 94 SER A N 1
ATOM 733 C CA . SER A 1 94 ? -1.870 -9.496 -11.490 1.00 98.00 94 SER A CA 1
ATOM 734 C C . SER A 1 94 ? -0.847 -9.817 -10.400 1.00 98.00 94 SER A C 1
ATOM 736 O O . SER A 1 94 ? -1.217 -10.322 -9.345 1.00 98.00 94 SER A O 1
ATOM 738 N N . GLU A 1 95 ? 0.429 -9.487 -10.612 1.00 98.06 95 GLU A N 1
ATOM 739 C CA . GLU A 1 95 ? 1.476 -9.714 -9.611 1.00 98.06 95 GLU A CA 1
ATOM 740 C C . GLU A 1 95 ? 1.274 -8.819 -8.391 1.00 98.06 95 GLU A C 1
ATOM 742 O O . GLU A 1 95 ? 1.316 -9.293 -7.255 1.00 98.06 95 GLU A O 1
ATOM 747 N N . ASN A 1 96 ? 1.007 -7.529 -8.617 1.00 98.44 96 ASN A N 1
ATOM 748 C CA . ASN A 1 96 ? 0.662 -6.619 -7.531 1.00 98.44 96 ASN A CA 1
ATOM 749 C C . ASN A 1 96 ? -0.632 -7.060 -6.831 1.00 98.44 96 ASN A C 1
ATOM 751 O O . ASN A 1 96 ? -0.693 -7.014 -5.609 1.00 98.44 96 ASN A O 1
ATOM 755 N N . GLY A 1 97 ? -1.637 -7.536 -7.568 1.00 98.38 97 GLY A N 1
ATOM 756 C CA . GLY A 1 97 ? -2.893 -8.035 -7.006 1.00 98.38 97 GLY A CA 1
ATOM 757 C C . GLY A 1 97 ? -2.691 -9.225 -6.075 1.00 98.38 97 GLY A C 1
ATOM 758 O O . GLY A 1 97 ? -3.216 -9.227 -4.966 1.00 98.38 97 GLY A O 1
ATOM 759 N N . GLN A 1 98 ? -1.883 -10.205 -6.483 1.00 97.81 98 GLN A N 1
ATOM 760 C CA . GLN A 1 98 ? -1.567 -11.366 -5.651 1.00 97.81 98 GLN A CA 1
ATOM 761 C C . GLN A 1 98 ? -0.812 -10.960 -4.377 1.00 97.81 98 GLN A C 1
ATOM 763 O O . GLN A 1 98 ? -1.148 -11.418 -3.285 1.00 97.81 98 GLN A O 1
ATOM 768 N N . LYS A 1 99 ? 0.186 -10.073 -4.500 1.00 98.12 99 LYS A N 1
ATOM 769 C CA . LYS A 1 99 ? 0.935 -9.543 -3.348 1.00 98.12 99 LYS A CA 1
ATOM 770 C C . LYS A 1 99 ? 0.027 -8.756 -2.402 1.00 98.12 99 LYS A C 1
ATOM 772 O O . LYS A 1 99 ? 0.099 -8.950 -1.193 1.00 98.12 99 LYS A O 1
ATOM 777 N N . MET A 1 100 ? -0.848 -7.912 -2.947 1.00 98.12 100 MET A N 1
ATOM 778 C CA . MET A 1 100 ? -1.791 -7.119 -2.166 1.00 98.12 100 MET A CA 1
ATOM 779 C C . MET A 1 100 ? -2.785 -8.009 -1.408 1.00 98.12 100 MET A C 1
ATOM 781 O O . MET A 1 100 ? -3.092 -7.712 -0.258 1.00 98.12 100 MET A O 1
ATOM 785 N N . ASN A 1 101 ? -3.257 -9.106 -2.010 1.00 97.44 101 ASN A N 1
ATOM 786 C CA . ASN A 1 101 ? -4.125 -10.055 -1.313 1.00 97.44 101 ASN A CA 1
ATOM 787 C C . ASN A 1 101 ? -3.431 -10.653 -0.074 1.00 97.44 101 ASN A C 1
ATOM 789 O O . ASN A 1 101 ? -3.997 -10.641 1.014 1.00 97.44 101 ASN A O 1
ATOM 793 N N . LEU A 1 102 ? -2.168 -11.078 -0.211 1.00 96.50 102 LEU A N 1
ATOM 794 C CA . LEU A 1 102 ? -1.393 -11.650 0.901 1.00 96.50 102 LEU A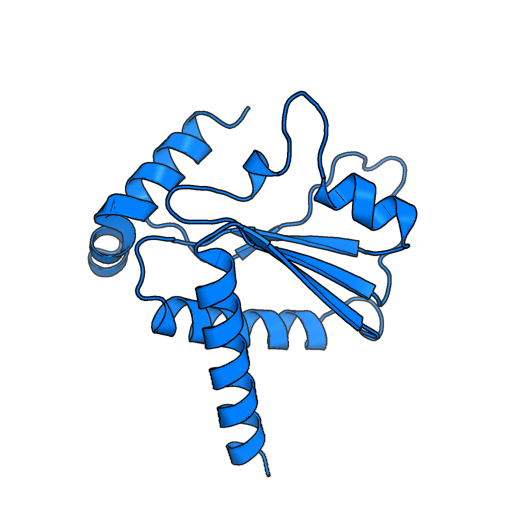 CA 1
ATOM 795 C C . LEU A 1 102 ? -1.197 -10.671 2.057 1.00 96.50 102 LEU A C 1
ATOM 797 O O . LEU A 1 102 ? -1.395 -11.037 3.212 1.00 96.50 102 LEU A O 1
ATOM 801 N N . ILE A 1 103 ? -0.801 -9.429 1.765 1.00 96.81 103 ILE A N 1
ATOM 802 C CA . ILE A 1 103 ? -0.586 -8.443 2.833 1.00 96.81 103 ILE A CA 1
ATOM 803 C C . ILE A 1 103 ? -1.904 -8.014 3.481 1.00 96.81 103 ILE A C 1
ATOM 805 O O . ILE A 1 103 ? -1.900 -7.653 4.650 1.00 96.81 103 ILE A O 1
ATOM 809 N N . LEU A 1 104 ? -3.024 -8.041 2.747 1.00 96.31 104 LEU A N 1
ATOM 810 C CA . LEU A 1 104 ? -4.345 -7.760 3.307 1.00 96.31 104 LEU A CA 1
ATOM 811 C C . LEU A 1 104 ? -4.787 -8.861 4.269 1.00 96.31 104 LEU A C 1
ATOM 813 O O . LEU A 1 104 ? -5.320 -8.559 5.333 1.00 96.31 104 LEU A O 1
ATOM 817 N N . GLU A 1 105 ? -4.537 -10.125 3.936 1.00 95.19 105 GLU A N 1
ATOM 818 C CA . GLU A 1 105 ? -4.782 -11.228 4.864 1.00 95.19 105 GLU A CA 1
ATOM 819 C C . GLU A 1 105 ? -3.928 -11.114 6.127 1.00 95.19 105 GLU A C 1
ATOM 821 O O . GLU A 1 105 ? -4.443 -11.294 7.230 1.00 95.19 105 GLU A O 1
ATOM 826 N N . ASP A 1 106 ? -2.635 -10.813 5.976 1.00 95.75 106 ASP A N 1
ATOM 827 C CA . ASP A 1 106 ? -1.730 -10.618 7.111 1.00 95.75 106 ASP A CA 1
ATOM 828 C C . ASP A 1 106 ? -2.169 -9.433 7.983 1.00 95.75 106 ASP A C 1
ATOM 830 O O . ASP A 1 106 ? -2.246 -9.554 9.205 1.00 95.75 106 ASP A O 1
ATOM 834 N N . LEU A 1 107 ? -2.567 -8.325 7.349 1.00 95.44 107 LEU A N 1
ATOM 835 C CA . LEU A 1 107 ? -3.125 -7.156 8.019 1.00 95.44 107 LEU A CA 1
ATOM 836 C C . LEU A 1 107 ? -4.343 -7.529 8.866 1.00 95.44 107 LEU A C 1
ATOM 838 O O . LEU A 1 107 ? -4.387 -7.174 10.037 1.00 95.44 107 LEU A O 1
ATOM 842 N N . ILE A 1 108 ? -5.318 -8.241 8.294 1.00 95.38 108 ILE A N 1
ATOM 843 C CA . ILE A 1 108 ? -6.551 -8.622 8.997 1.00 95.38 108 ILE A CA 1
ATOM 844 C C . ILE A 1 108 ? -6.243 -9.562 10.168 1.00 95.38 108 ILE A C 1
ATOM 846 O O . ILE A 1 108 ? -6.798 -9.390 11.251 1.00 95.38 108 ILE A O 1
ATOM 850 N N . LYS A 1 109 ? -5.348 -10.538 9.967 1.00 95.94 109 LYS A N 1
ATOM 851 C CA . LYS A 1 109 ? -4.948 -11.511 10.998 1.00 95.94 109 LYS A CA 1
ATOM 852 C C . LYS A 1 109 ? -4.235 -10.848 12.177 1.00 95.94 109 LYS A C 1
ATOM 854 O O . LYS A 1 109 ? -4.431 -11.271 13.313 1.00 95.94 109 LYS A O 1
ATOM 859 N N . ASN A 1 110 ? -3.426 -9.826 11.905 1.00 95.19 110 ASN A N 1
ATOM 860 C CA . ASN A 1 110 ? -2.563 -9.178 12.892 1.00 95.19 110 ASN A CA 1
ATOM 861 C C . ASN A 1 110 ? -3.074 -7.802 13.353 1.00 95.19 110 ASN A C 1
ATOM 863 O O . ASN A 1 110 ? -2.363 -7.102 14.077 1.00 95.19 110 ASN A O 1
ATOM 867 N N . TRP A 1 111 ? -4.280 -7.390 12.949 1.00 95.44 111 TRP A N 1
ATOM 868 C CA . TRP A 1 111 ? -4.842 -6.102 13.353 1.00 95.44 111 TRP A CA 1
ATOM 869 C C . TRP A 1 111 ? -5.094 -6.059 14.866 1.00 95.44 111 TRP A C 1
ATOM 871 O O . TRP A 1 111 ? -5.537 -7.034 15.471 1.00 95.44 111 TRP A O 1
ATOM 881 N N . SER A 1 112 ? -4.840 -4.907 15.494 1.00 93.81 112 SER A N 1
ATOM 882 C CA . SER A 1 112 ? -4.890 -4.749 16.959 1.00 93.81 112 SER A CA 1
ATOM 883 C C . SER A 1 112 ? -6.277 -4.966 17.578 1.00 93.81 112 SER A C 1
ATOM 885 O O . SER A 1 112 ? -6.397 -5.195 18.781 1.00 93.81 112 SER A O 1
ATOM 887 N N . VAL A 1 113 ? -7.330 -4.845 16.774 1.00 95.12 113 VAL A N 1
ATOM 888 C CA . VAL A 1 113 ? -8.732 -5.058 17.151 1.00 95.12 113 VAL A CA 1
ATOM 889 C C . VAL A 1 113 ? -9.418 -5.873 16.049 1.00 95.12 113 VAL A C 1
ATOM 891 O O . VAL A 1 113 ? -8.913 -5.891 14.928 1.00 95.12 113 VAL A O 1
ATOM 894 N N . PRO A 1 114 ? -10.558 -6.538 16.309 1.00 96.69 114 PRO A N 1
ATOM 895 C CA . PRO A 1 114 ? -11.291 -7.224 15.250 1.00 96.69 114 PRO A CA 1
ATOM 896 C C . PRO A 1 114 ? -11.622 -6.274 14.093 1.00 96.69 114 PRO A C 1
ATOM 898 O O . PRO A 1 114 ? -12.147 -5.182 14.317 1.00 96.69 114 PRO A O 1
ATOM 901 N N . VAL A 1 115 ? -11.306 -6.686 12.865 1.00 97.50 115 VAL A N 1
ATOM 902 C CA . VAL A 1 115 ? -11.670 -5.928 11.663 1.00 97.50 115 VAL A CA 1
ATOM 903 C C . VAL A 1 115 ? -13.169 -6.089 11.415 1.00 97.50 115 VAL A C 1
ATOM 905 O O . VAL A 1 115 ? -13.670 -7.201 11.267 1.00 97.50 115 VAL A O 1
ATOM 908 N N . GLU A 1 116 ? -13.878 -4.967 11.379 1.00 97.44 116 GLU A N 1
ATOM 909 C CA . GLU A 1 116 ? -15.318 -4.862 11.129 1.00 97.44 116 GLU A CA 1
ATOM 910 C C . GLU A 1 116 ? -15.605 -4.497 9.670 1.00 97.44 116 GLU A C 1
ATOM 912 O O . GLU A 1 116 ? -16.572 -4.973 9.080 1.00 97.44 116 GLU A O 1
ATOM 917 N N . GLU A 1 117 ? -14.772 -3.630 9.089 1.00 97.12 117 GLU A N 1
ATOM 918 C CA . GLU A 1 117 ? -14.991 -3.049 7.768 1.00 97.12 117 GLU A CA 1
ATOM 919 C C . GLU A 1 117 ? -13.656 -2.644 7.134 1.00 97.12 117 GLU A C 1
ATOM 921 O O . GLU A 1 117 ? -12.787 -2.083 7.803 1.00 97.12 117 GLU A O 1
ATOM 926 N N . ILE A 1 118 ? -13.507 -2.880 5.828 1.00 97.19 118 ILE A N 1
ATOM 927 C CA . ILE A 1 118 ? -12.420 -2.312 5.024 1.00 97.19 118 ILE A CA 1
ATOM 928 C C . ILE A 1 118 ? -13.043 -1.525 3.875 1.00 97.19 118 ILE A C 1
ATOM 930 O O . ILE A 1 118 ? -13.678 -2.093 2.987 1.00 97.19 118 ILE A O 1
ATOM 934 N N . VAL A 1 119 ? -12.824 -0.214 3.873 1.00 97.69 119 VAL A N 1
ATOM 935 C CA . VAL A 1 119 ? -13.188 0.688 2.780 1.00 97.69 119 VAL A CA 1
ATOM 936 C C . VAL A 1 119 ? -11.943 0.956 1.948 1.00 97.69 119 VAL A C 1
ATOM 938 O O . VAL A 1 119 ? -10.913 1.356 2.483 1.00 97.69 119 VAL A O 1
ATOM 941 N N . ILE A 1 120 ? -12.024 0.751 0.634 1.00 97.69 120 ILE A N 1
ATOM 942 C CA . ILE A 1 120 ? -10.897 0.980 -0.276 1.00 97.69 120 ILE A CA 1
ATOM 943 C C . ILE A 1 120 ? -11.155 2.247 -1.095 1.00 97.69 120 ILE A C 1
ATOM 945 O O . ILE A 1 120 ? -12.100 2.302 -1.883 1.00 97.69 120 ILE A O 1
ATOM 949 N N . LEU A 1 121 ? -10.286 3.246 -0.942 1.00 97.12 121 LEU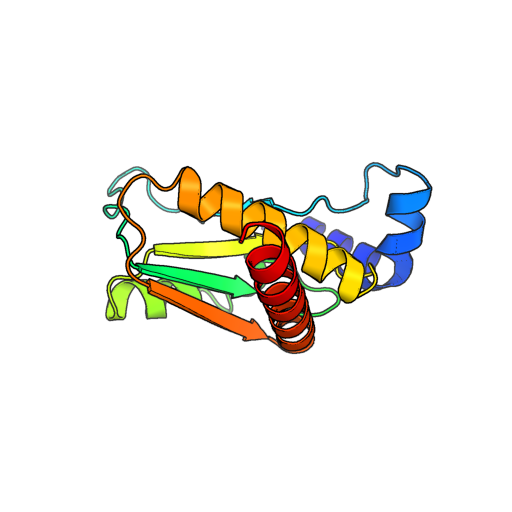 A N 1
ATOM 950 C CA . LEU A 1 121 ? -10.266 4.460 -1.754 1.00 97.12 121 LEU A CA 1
ATOM 951 C C . LEU A 1 121 ? -9.073 4.413 -2.711 1.00 97.12 121 LEU A C 1
ATOM 953 O O . LEU A 1 121 ? -7.922 4.271 -2.301 1.00 97.12 121 LEU A O 1
ATOM 957 N N . VAL A 1 122 ? -9.345 4.535 -4.009 1.00 97.31 122 VAL A N 1
ATOM 958 C CA . VAL A 1 122 ? -8.338 4.342 -5.059 1.00 97.31 122 VAL A CA 1
ATOM 959 C C . VAL A 1 122 ? -8.240 5.532 -5.996 1.00 97.31 122 VAL A C 1
ATOM 961 O O . VAL A 1 122 ? -9.220 6.236 -6.237 1.00 97.31 122 VAL A O 1
ATOM 964 N N . HIS A 1 123 ? -7.069 5.692 -6.606 1.00 97.12 123 HIS A N 1
ATOM 965 C CA . HIS A 1 123 ? -6.862 6.601 -7.727 1.00 97.12 123 HIS A CA 1
ATOM 966 C C . HIS A 1 123 ? -6.369 5.852 -8.974 1.00 97.12 123 HIS A C 1
ATOM 968 O O . HIS A 1 123 ? -5.382 5.115 -8.924 1.00 97.12 123 HIS A O 1
ATOM 974 N N . SER A 1 124 ? -7.015 6.100 -10.120 1.00 97.50 124 SER A N 1
ATOM 975 C CA . SER A 1 124 ? -6.593 5.610 -11.442 1.00 97.50 124 SER A CA 1
ATOM 976 C C . SER A 1 124 ? -6.301 4.094 -11.442 1.00 97.50 124 SER A C 1
ATOM 978 O O . SER A 1 124 ? -7.174 3.294 -11.101 1.00 97.50 124 SER A O 1
ATOM 980 N N . MET A 1 125 ? -5.074 3.688 -11.786 1.00 98.00 125 MET A N 1
ATOM 981 C CA . MET A 1 125 ? -4.623 2.293 -11.833 1.00 98.00 125 MET A CA 1
ATOM 982 C C . MET A 1 125 ? -4.816 1.522 -10.517 1.00 98.00 125 MET A C 1
ATOM 984 O O . MET A 1 125 ? -4.968 0.301 -10.556 1.00 98.00 125 MET A O 1
ATOM 988 N N . GLY A 1 126 ? -4.893 2.213 -9.374 1.00 98.19 126 GLY A N 1
ATOM 989 C CA . GLY A 1 126 ? -5.196 1.595 -8.084 1.00 98.19 126 GLY A CA 1
ATOM 990 C C . GLY A 1 126 ? -6.494 0.780 -8.100 1.00 98.19 126 GLY A C 1
ATOM 991 O O . GLY A 1 126 ? -6.555 -0.273 -7.477 1.00 98.19 126 GLY A O 1
ATOM 992 N N . GLY A 1 127 ? -7.497 1.177 -8.895 1.00 98.44 127 GLY A N 1
ATOM 993 C CA . GLY A 1 127 ? -8.739 0.406 -9.033 1.00 98.44 127 GLY A CA 1
ATOM 994 C C . GLY A 1 127 ? -8.562 -0.939 -9.748 1.00 98.44 127 GLY A C 1
ATOM 995 O O . GLY A 1 127 ? -9.203 -1.925 -9.382 1.00 98.44 127 GLY A O 1
ATOM 996 N N . LEU A 1 128 ? -7.662 -1.017 -10.738 1.00 98.56 128 LEU A N 1
ATOM 997 C CA . LEU A 1 128 ? -7.331 -2.282 -11.408 1.00 98.56 128 LEU A CA 1
ATOM 998 C C . LEU A 1 128 ? -6.586 -3.222 -10.461 1.00 98.56 128 LEU A C 1
ATOM 1000 O O . LEU A 1 128 ? -6.880 -4.418 -10.432 1.00 98.56 128 LEU A O 1
ATOM 1004 N N . LEU A 1 129 ? -5.669 -2.669 -9.663 1.00 98.44 129 LEU A N 1
ATOM 1005 C CA . LEU A 1 129 ? -4.986 -3.399 -8.603 1.00 98.44 129 LEU A CA 1
ATOM 1006 C C . LEU A 1 129 ? -5.988 -3.972 -7.593 1.00 98.44 129 LEU A C 1
ATOM 1008 O O . LEU A 1 129 ? -5.974 -5.178 -7.353 1.00 98.44 129 LEU A O 1
ATOM 1012 N N . THR A 1 130 ? -6.911 -3.155 -7.078 1.00 98.38 130 THR A N 1
ATOM 1013 C CA . THR A 1 130 ? -7.959 -3.614 -6.153 1.00 98.38 130 THR A CA 1
ATOM 1014 C C . THR A 1 130 ? -8.775 -4.754 -6.744 1.00 98.38 130 THR A C 1
ATOM 1016 O O . THR A 1 130 ? -8.943 -5.786 -6.101 1.00 98.38 130 THR A O 1
ATOM 1019 N N . ARG A 1 131 ? -9.237 -4.613 -7.991 1.00 98.06 131 ARG A N 1
ATOM 1020 C CA . ARG A 1 131 ? -9.999 -5.672 -8.663 1.00 98.06 131 ARG A CA 1
ATOM 1021 C C . ARG A 1 131 ? -9.190 -6.963 -8.801 1.00 98.06 131 ARG A C 1
ATOM 1023 O O . ARG A 1 131 ? -9.745 -8.046 -8.645 1.00 98.06 131 ARG A O 1
ATOM 1030 N N . SER A 1 132 ? -7.893 -6.861 -9.084 1.00 98.38 132 SER A N 1
ATOM 1031 C CA . SER A 1 132 ? -7.025 -8.035 -9.149 1.00 98.38 132 SER A CA 1
ATOM 1032 C C . SER A 1 132 ? -6.829 -8.690 -7.785 1.00 98.38 132 SER A C 1
ATOM 1034 O O . SER A 1 132 ? -6.826 -9.914 -7.723 1.00 98.38 132 SER A O 1
ATOM 1036 N N . ALA A 1 133 ? -6.664 -7.912 -6.713 1.00 97.81 133 ALA A N 1
ATOM 1037 C CA . ALA A 1 133 ? -6.534 -8.448 -5.360 1.00 97.81 133 ALA A CA 1
ATOM 1038 C C . ALA A 1 133 ? -7.803 -9.204 -4.938 1.00 97.81 133 ALA A C 1
ATOM 1040 O O . ALA A 1 133 ? -7.705 -10.345 -4.499 1.00 97.81 133 ALA A O 1
ATOM 1041 N N . VAL A 1 134 ? -8.987 -8.627 -5.185 1.00 96.12 134 VAL A N 1
ATOM 1042 C CA . VAL A 1 134 ? -10.284 -9.277 -4.919 1.00 96.12 134 VAL A CA 1
ATOM 1043 C C . VAL A 1 134 ? -10.413 -10.603 -5.671 1.00 96.12 134 VAL A C 1
ATOM 1045 O O . VAL A 1 134 ? -10.784 -11.605 -5.072 1.00 96.12 134 VAL A O 1
ATOM 1048 N N . TYR A 1 135 ? -10.035 -10.640 -6.954 1.00 96.88 135 TYR A N 1
ATOM 1049 C CA . TYR A 1 135 ? -10.038 -11.884 -7.731 1.00 96.88 135 TYR A CA 1
ATOM 1050 C C . TYR A 1 135 ? -9.183 -12.990 -7.085 1.00 96.88 135 TYR A C 1
ATOM 1052 O O . TYR A 1 135 ? -9.584 -14.154 -7.084 1.00 96.88 135 TYR A O 1
ATOM 1060 N N . TYR A 1 136 ? -8.008 -12.653 -6.541 1.00 96.25 136 TYR A N 1
ATOM 1061 C CA . TYR A 1 136 ? -7.169 -13.634 -5.846 1.00 96.25 136 TYR A CA 1
ATOM 1062 C C . TYR A 1 136 ? -7.759 -14.061 -4.500 1.00 96.25 136 TYR A C 1
ATOM 1064 O O . TYR A 1 136 ? -7.725 -15.253 -4.205 1.00 96.25 136 TYR A O 1
ATOM 1072 N N . GLY A 1 137 ? -8.356 -13.138 -3.744 1.00 93.94 137 GLY A N 1
ATOM 1073 C CA . GLY A 1 137 ? -9.061 -13.462 -2.502 1.00 93.94 137 GLY A CA 1
ATOM 1074 C C . GLY A 1 137 ? -10.213 -14.448 -2.725 1.00 93.94 137 GLY A C 1
ATOM 1075 O O . GLY A 1 137 ? -10.307 -15.455 -2.031 1.00 93.94 137 GLY A O 1
ATOM 1076 N N . GLU A 1 138 ? -11.031 -14.235 -3.763 1.00 92.88 138 GLU A N 1
ATOM 1077 C CA . GLU A 1 138 ? -12.100 -15.173 -4.146 1.00 92.88 138 GLU A CA 1
ATOM 1078 C C . GLU A 1 138 ? -11.544 -16.542 -4.566 1.00 92.88 138 GLU A C 1
ATOM 1080 O O . GLU A 1 138 ? -12.084 -17.584 -4.203 1.00 92.88 138 GLU A O 1
ATOM 1085 N N . LYS A 1 139 ? -10.445 -16.558 -5.328 1.00 88.69 139 LYS A N 1
ATOM 1086 C CA . LYS A 1 139 ? -9.801 -17.798 -5.782 1.00 88.69 139 LYS A CA 1
ATOM 1087 C C . LYS A 1 139 ? -9.219 -18.623 -4.638 1.00 88.69 139 LYS A C 1
ATOM 1089 O O . LYS A 1 139 ? -9.230 -19.845 -4.747 1.00 88.69 139 LYS A O 1
ATOM 1094 N N . TRP A 1 140 ? -8.676 -17.988 -3.602 1.00 80.75 140 TRP A N 1
ATOM 1095 C CA . TRP A 1 140 ? -8.074 -18.686 -2.462 1.00 80.75 140 TRP A CA 1
ATOM 1096 C C . TRP A 1 140 ? -9.109 -19.156 -1.452 1.00 80.75 140 TRP A C 1
ATOM 1098 O O . TRP A 1 140 ? -8.981 -20.273 -0.965 1.00 80.75 140 TRP A O 1
ATOM 1108 N N . ALA A 1 141 ? -10.193 -18.402 -1.256 1.00 68.31 141 ALA A N 1
ATOM 1109 C CA . ALA A 1 141 ? -11.324 -18.856 -0.448 1.00 68.31 141 ALA A CA 1
ATOM 1110 C C . ALA A 1 141 ? -11.911 -20.194 -0.945 1.00 68.31 141 ALA A C 1
ATOM 1112 O O . ALA A 1 141 ? -12.351 -21.005 -0.145 1.00 68.31 141 ALA A O 1
ATOM 1113 N N . ILE A 1 142 ? -11.863 -20.455 -2.257 1.00 62.44 142 ILE A N 1
ATOM 1114 C CA . ILE A 1 142 ? -12.338 -21.713 -2.865 1.00 62.44 142 ILE A CA 1
ATOM 1115 C C . ILE A 1 142 ? -11.375 -22.894 -2.621 1.00 62.44 142 ILE A C 1
ATOM 1117 O O . ILE A 1 142 ? -11.767 -24.043 -2.791 1.00 62.44 142 ILE A O 1
ATOM 1121 N N . LEU A 1 143 ? -10.107 -22.641 -2.283 1.00 57.47 143 LEU A N 1
ATOM 1122 C CA . LEU A 1 143 ? -9.094 -23.687 -2.075 1.00 57.47 143 LEU A CA 1
ATOM 1123 C C . LEU A 1 143 ? -8.920 -24.085 -0.601 1.00 57.47 143 LEU A C 1
ATOM 1125 O O . LEU A 1 143 ? -8.311 -25.122 -0.342 1.00 57.47 143 LEU A O 1
ATOM 1129 N N . ASP A 1 144 ? -9.435 -23.274 0.326 1.00 52.44 144 ASP A N 1
ATOM 1130 C CA . ASP A 1 144 ? -9.416 -23.526 1.774 1.00 52.44 144 ASP A CA 1
ATOM 1131 C C . ASP A 1 144 ? -10.724 -24.180 2.297 1.00 52.44 144 ASP A C 1
ATOM 1133 O O . ASP A 1 144 ? -10.827 -24.457 3.496 1.00 52.44 144 ASP A O 1
ATOM 1137 N N . GLU A 1 145 ? -11.701 -24.454 1.416 1.00 46.50 145 GLU A N 1
ATOM 1138 C CA . GLU A 1 145 ? -12.901 -25.291 1.659 1.00 46.50 145 GLU A CA 1
ATOM 1139 C C . GLU A 1 145 ? -12.713 -26.733 1.153 1.00 46.50 145 GLU A C 1
ATOM 1141 O O . GLU A 1 145 ? -13.136 -27.668 1.876 1.00 46.50 145 GLU A O 1
#

Sequence (145 aa):
MGEKETVLAILNGVVGDYLQENKNPLAISMALRQESENESESEKVTGKILLMIHGLCMNDIQWTWKGHNHGESLAKSHGFTPIYLHYNTGLHISENGQKMNLILEDLIKNWSVPVEEIVILVHSMGGLLTRSAVYYGEKWAILDE

Secondary structure (DSSP, 8-state):
--HHHHHHHHHHHHHHHHHHHTT-TTSPPPEEE-----TTS-PPP-SEEEEEE--TT--GGGGEETTEEHHHHHHHHHT-EEEEEE--TTS-HHHHHHHHHHHHHHHHHH-SS---EEEEEE-TTHHHHHHHHHHHHHHHHTT--

Radius of gyration: 15.6 Å; chains: 1; bounding box: 34×47×37 Å